Protein AF-A0A933JAB1-F1 (afdb_monomer)

Mean predicted aligned error: 6.45 Å

Radius of gyration: 11.72 Å; Cα contacts (8 Å, |Δi|>4): 50; chains: 1; bounding box: 28×19×27 Å

Nearest PDB structures (foldseek):
  1p59-assembly1_A  TM=8.890E-01  e=3.026E-03  Geobacillus stearothermophilus
  1orp-assembly1_A  TM=8.920E-01  e=1.006E-02  Geobacillus stearothermophilus
  2abk-assembly1_A  TM=8.163E-01  e=3.346E-02  Escherichia coli
  4uob-assembly1_A  TM=6.892E-01  e=2.598E-02  Deinococcus radiodurans R1 = ATCC 13939 = DSM 20539
  7rdt-assembly1_A  TM=8.001E-01  e=5.761E-01  Homo sapiens

Sequence (64 aa):
MTPRVGLTRETDPVKIEKDLMAHIEKKDWIWSAHALILHGSAVCRARAPLCGKCPLSALCPKKI

Secondary structure (DSSP, 8-state):
-HHHHTS-S--SHHHHHHHHHHHS-GGGHHHHHHHHHHHHHHTS-SSS--GGG-TTTTT-S---

pLDDT: m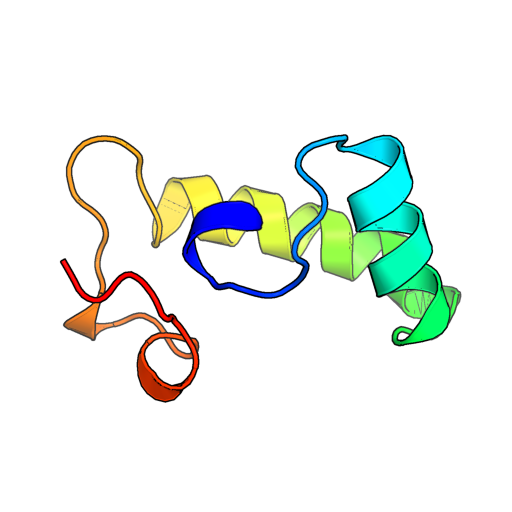ean 77.56, std 9.06, range [54.62, 88.19]

Structure (mmCIF, N/CA/C/O backbone):
data_AF-A0A933JAB1-F1
#
_entry.id   AF-A0A933JAB1-F1
#
loop_
_atom_site.group_PDB
_atom_site.id
_atom_site.type_symbol
_atom_site.label_atom_id
_atom_site.label_alt_id
_atom_site.label_comp_id
_atom_site.label_asym_id
_atom_site.label_entity_id
_atom_site.label_seq_id
_atom_site.pdbx_PDB_ins_code
_atom_site.Cartn_x
_atom_site.Cartn_y
_atom_site.Cartn_z
_atom_site.occupancy
_atom_site.B_iso_or_equiv
_atom_site.auth_seq_id
_atom_site.auth_comp_id
_atom_site.auth_asym_id
_atom_site.auth_atom_id
_atom_site.pdbx_PDB_model_num
ATOM 1 N N . MET A 1 1 ? -1.626 2.800 3.951 1.00 59.88 1 MET A N 1
ATOM 2 C CA . MET A 1 1 ? -2.023 1.388 3.755 1.00 59.88 1 MET A CA 1
ATOM 3 C C . MET A 1 1 ? -0.928 0.426 4.204 1.00 59.88 1 MET A C 1
ATOM 5 O O . MET A 1 1 ? -1.204 -0.442 5.015 1.00 59.88 1 MET A O 1
ATOM 9 N N . THR A 1 2 ? 0.309 0.608 3.754 1.00 58.25 2 THR A N 1
ATOM 10 C CA . THR A 1 2 ? 1.492 -0.211 4.082 1.00 58.25 2 THR A CA 1
ATOM 11 C C . THR A 1 2 ? 1.709 -0.512 5.574 1.00 58.25 2 THR A C 1
ATOM 13 O O . THR A 1 2 ? 1.752 -1.694 5.911 1.00 58.25 2 THR A O 1
ATOM 16 N N . PRO A 1 3 ? 1.674 0.465 6.503 1.00 59.84 3 PRO A N 1
ATOM 17 C CA . PRO A 1 3 ? 1.784 0.169 7.938 1.00 59.84 3 PRO A CA 1
ATOM 18 C C . PRO A 1 3 ? 0.545 -0.521 8.542 1.00 59.84 3 PRO A C 1
ATOM 20 O O . PRO A 1 3 ? 0.606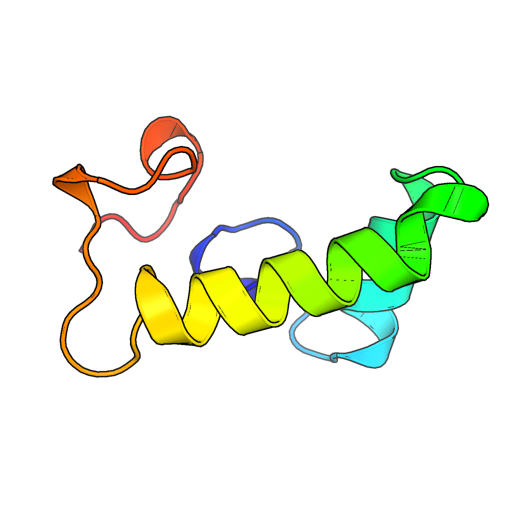 -1.031 9.655 1.00 59.84 3 PRO A O 1
ATOM 23 N N . ARG A 1 4 ? -0.605 -0.536 7.845 1.00 61.28 4 ARG A N 1
ATOM 24 C CA . ARG A 1 4 ? -1.812 -1.259 8.299 1.00 61.28 4 ARG A CA 1
ATOM 25 C C . ARG A 1 4 ? -1.776 -2.726 7.887 1.00 61.28 4 ARG A C 1
ATOM 27 O O . ARG A 1 4 ? -2.144 -3.573 8.689 1.00 61.28 4 ARG A O 1
ATOM 34 N N . VAL A 1 5 ? -1.319 -2.996 6.664 1.00 61.88 5 VAL A N 1
ATOM 35 C CA . VAL A 1 5 ? -1.253 -4.342 6.075 1.00 61.88 5 VAL A CA 1
ATOM 36 C C . VAL A 1 5 ? -0.046 -5.135 6.589 1.00 61.88 5 VAL A C 1
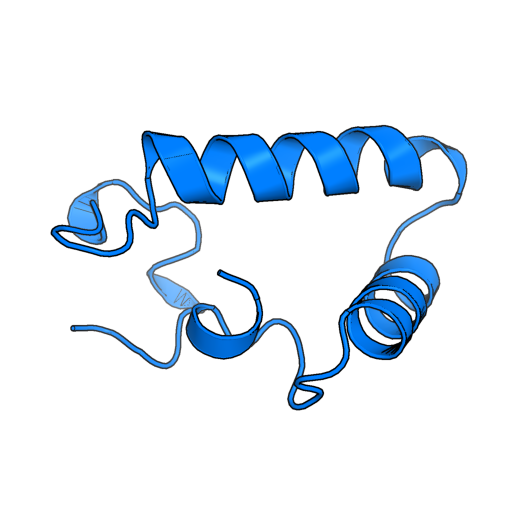ATOM 38 O O . VAL A 1 5 ? -0.008 -6.345 6.430 1.00 61.88 5 VAL A O 1
ATOM 41 N N . GLY A 1 6 ? 0.909 -4.486 7.265 1.00 63.12 6 GLY A N 1
ATOM 42 C CA . GLY A 1 6 ? 2.078 -5.169 7.827 1.00 63.12 6 GLY A CA 1
ATOM 43 C C . GLY A 1 6 ? 3.095 -5.601 6.772 1.00 63.12 6 GLY A C 1
ATOM 44 O O . GLY A 1 6 ? 3.929 -6.450 7.057 1.00 63.12 6 GLY A O 1
ATOM 45 N N . LEU A 1 7 ? 3.033 -5.008 5.572 1.00 66.12 7 LEU A N 1
ATOM 46 C CA . LEU A 1 7 ? 3.980 -5.257 4.478 1.00 66.12 7 LEU A CA 1
ATOM 47 C C . LEU A 1 7 ? 5.421 -4.899 4.864 1.00 66.12 7 LEU A C 1
ATOM 49 O O . LEU A 1 7 ? 6.355 -5.475 4.331 1.00 66.12 7 LEU A O 1
ATOM 53 N N . THR A 1 8 ? 5.593 -3.961 5.794 1.00 65.88 8 THR A N 1
ATOM 54 C CA . THR A 1 8 ? 6.881 -3.630 6.402 1.00 65.88 8 THR A CA 1
ATOM 55 C C . THR A 1 8 ? 6.648 -2.923 7.737 1.00 65.88 8 THR A C 1
ATOM 57 O O . THR A 1 8 ? 5.563 -2.388 7.999 1.00 65.88 8 THR A O 1
ATOM 60 N N . ARG A 1 9 ? 7.661 -2.962 8.608 1.00 66.56 9 ARG A N 1
ATOM 61 C CA . ARG A 1 9 ? 7.688 -2.231 9.886 1.00 66.56 9 ARG A CA 1
ATOM 62 C C . ARG A 1 9 ? 8.117 -0.777 9.706 1.00 66.56 9 ARG A C 1
ATOM 64 O O . ARG A 1 9 ? 7.954 0.020 10.627 1.00 66.56 9 ARG A O 1
ATOM 71 N N . GLU A 1 10 ? 8.646 -0.441 8.535 1.00 70.94 10 GLU A N 1
ATOM 72 C CA . GLU A 1 10 ? 9.067 0.911 8.212 1.00 70.94 10 GLU A CA 1
ATOM 73 C C . GLU A 1 10 ? 7.852 1.811 7.971 1.00 70.94 10 GLU A C 1
ATOM 75 O O . GLU A 1 10 ? 6.859 1.434 7.345 1.00 70.94 10 GLU A O 1
ATOM 80 N N . THR A 1 11 ? 7.928 3.028 8.495 1.00 65.12 11 THR A N 1
ATOM 81 C CA . THR A 1 11 ? 6.908 4.070 8.326 1.00 65.12 11 THR A CA 1
ATOM 82 C C . THR A 1 11 ? 7.291 5.089 7.257 1.00 65.12 11 THR A C 1
ATOM 84 O O . THR A 1 11 ? 6.426 5.825 6.784 1.00 65.12 11 THR A O 1
ATOM 87 N N . ASP A 1 12 ? 8.566 5.110 6.864 1.00 74.62 12 ASP A N 1
ATOM 88 C CA . ASP A 1 12 ? 9.103 5.986 5.828 1.00 74.62 12 ASP A CA 1
ATOM 89 C C . ASP A 1 12 ? 8.752 5.438 4.430 1.00 74.62 12 ASP A C 1
ATOM 91 O O . ASP A 1 12 ? 9.162 4.319 4.104 1.00 74.62 12 ASP A O 1
ATOM 95 N N . PRO A 1 13 ? 8.032 6.203 3.586 1.00 69.25 13 PRO A N 1
ATOM 96 C CA . PRO A 1 13 ? 7.676 5.803 2.224 1.00 69.25 13 PRO A CA 1
ATOM 97 C C . PRO A 1 13 ? 8.863 5.301 1.400 1.00 69.25 13 PRO A C 1
ATOM 99 O O . PRO A 1 13 ? 8.738 4.296 0.706 1.00 69.25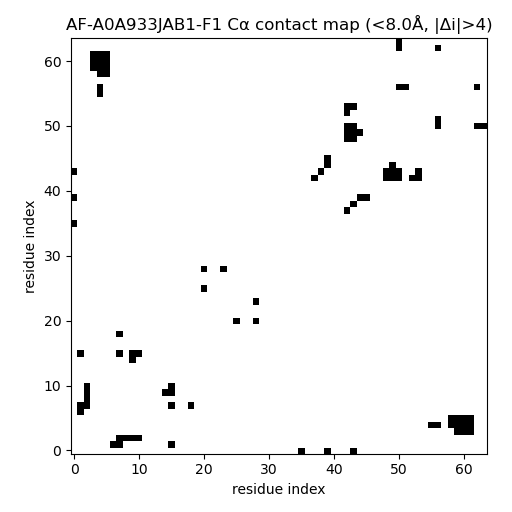 13 PRO A O 1
ATOM 102 N N . VAL A 1 14 ? 10.028 5.944 1.524 1.00 76.19 14 VAL A N 1
ATOM 103 C CA . VAL A 1 14 ? 11.223 5.600 0.743 1.00 76.19 14 VAL A CA 1
ATOM 104 C C . VAL A 1 14 ? 11.784 4.250 1.178 1.00 76.19 14 VAL A C 1
ATOM 106 O O . VAL A 1 14 ? 12.238 3.456 0.353 1.00 76.19 14 VAL A O 1
ATOM 109 N N . LYS A 1 15 ? 11.754 3.964 2.482 1.00 78.69 15 LYS A N 1
ATOM 110 C CA . LYS A 1 15 ? 12.194 2.667 3.002 1.00 78.69 15 LYS A CA 1
ATOM 111 C C . LYS A 1 15 ? 11.207 1.561 2.661 1.00 78.69 15 LYS A C 1
ATOM 113 O O . LYS A 1 15 ? 11.641 0.488 2.267 1.00 78.69 15 LYS A O 1
ATOM 118 N N . ILE A 1 16 ? 9.908 1.844 2.753 1.00 76.62 16 ILE A N 1
ATOM 119 C CA . ILE A 1 16 ? 8.841 0.924 2.352 1.00 76.62 16 ILE A CA 1
ATOM 120 C C . ILE A 1 16 ? 9.003 0.528 0.881 1.00 76.62 16 ILE A C 1
ATOM 122 O O . ILE A 1 16 ? 8.920 -0.653 0.551 1.00 76.62 16 ILE A O 1
ATOM 126 N N . GLU A 1 17 ? 9.250 1.501 0.000 1.00 75.38 17 GLU A N 1
ATOM 127 C CA . GLU A 1 17 ? 9.518 1.231 -1.411 1.00 75.38 17 GLU A CA 1
ATOM 128 C C . GLU A 1 17 ? 10.774 0.386 -1.582 1.00 75.38 17 GLU A C 1
ATOM 130 O O . GLU A 1 17 ? 10.727 -0.592 -2.315 1.00 75.38 17 GLU A O 1
ATOM 135 N N . LYS A 1 18 ? 11.877 0.692 -0.888 1.00 79.38 18 LYS A N 1
ATOM 136 C CA . LYS A 1 18 ? 13.101 -0.127 -0.953 1.00 79.38 18 LYS A CA 1
ATOM 137 C C . LYS A 1 18 ? 12.883 -1.573 -0.513 1.00 79.38 18 LYS A C 1
ATOM 139 O O . LYS A 1 18 ? 13.401 -2.472 -1.168 1.00 79.38 18 LYS A O 1
ATOM 144 N N . ASP A 1 19 ? 12.106 -1.784 0.542 1.00 80.38 19 ASP A N 1
ATOM 145 C CA . ASP A 1 19 ? 11.746 -3.115 1.037 1.00 80.38 19 ASP A CA 1
ATOM 146 C C . ASP A 1 19 ? 10.921 -3.872 -0.014 1.00 80.38 19 ASP A C 1
ATOM 148 O O . ASP A 1 19 ? 11.237 -4.999 -0.387 1.00 80.38 19 ASP A O 1
ATOM 152 N N . LEU A 1 20 ? 9.911 -3.214 -0.595 1.00 76.75 20 LEU A N 1
ATOM 153 C CA . LEU A 1 20 ? 9.123 -3.794 -1.683 1.00 76.75 20 LEU A CA 1
ATOM 154 C C . LEU A 1 20 ? 9.974 -4.079 -2.922 1.00 76.75 20 LEU A C 1
ATOM 156 O O . LEU A 1 20 ? 9.821 -5.127 -3.537 1.00 76.75 20 LEU A O 1
ATOM 160 N N . MET A 1 21 ? 10.883 -3.176 -3.279 1.00 79.38 21 MET A N 1
ATOM 161 C CA . MET A 1 21 ? 11.785 -3.322 -4.421 1.00 79.38 21 MET A CA 1
ATOM 162 C C . MET A 1 21 ? 12.751 -4.502 -4.259 1.00 79.38 21 MET A C 1
ATOM 164 O O . MET A 1 21 ? 13.194 -5.050 -5.265 1.00 79.38 21 MET A O 1
ATOM 168 N N . ALA A 1 22 ? 13.063 -4.914 -3.025 1.00 82.00 22 ALA A N 1
ATOM 169 C CA . ALA A 1 22 ? 13.847 -6.118 -2.753 1.00 82.00 22 ALA A CA 1
ATOM 170 C C . ALA A 1 22 ? 13.041 -7.415 -2.963 1.00 82.00 22 ALA A C 1
ATOM 172 O O . ALA A 1 22 ? 13.623 -8.455 -3.268 1.00 82.00 22 ALA A O 1
ATOM 173 N N . HIS A 1 23 ? 11.713 -7.356 -2.830 1.00 79.56 23 HIS A N 1
ATOM 174 C CA . HIS A 1 23 ? 10.811 -8.506 -2.963 1.00 79.56 23 HIS A CA 1
ATOM 175 C C . HIS A 1 23 ? 10.058 -8.568 -4.303 1.00 79.56 23 HIS A C 1
ATOM 177 O O . HIS A 1 23 ? 9.475 -9.602 -4.623 1.00 79.56 23 HIS A O 1
ATOM 183 N N . ILE A 1 24 ? 10.056 -7.483 -5.083 1.00 78.81 24 ILE A N 1
ATOM 184 C CA . ILE A 1 24 ? 9.300 -7.330 -6.332 1.00 78.81 24 ILE A CA 1
ATOM 185 C C . ILE A 1 24 ? 10.271 -7.095 -7.492 1.00 78.81 24 ILE A C 1
ATOM 187 O O . ILE A 1 24 ? 11.171 -6.257 -7.409 1.00 78.81 24 ILE A O 1
ATOM 191 N N . GLU A 1 25 ? 10.068 -7.799 -8.608 1.00 82.56 25 GLU A N 1
ATOM 192 C CA . GLU A 1 25 ? 10.875 -7.615 -9.816 1.00 82.56 25 GLU A CA 1
ATOM 193 C C . GLU A 1 25 ? 10.766 -6.179 -10.361 1.00 82.56 25 GLU A C 1
ATOM 195 O O . GLU A 1 25 ? 9.694 -5.574 -10.364 1.00 82.56 25 GLU A O 1
ATOM 200 N N . LYS A 1 26 ? 11.869 -5.635 -10.897 1.00 81.06 26 LYS A N 1
ATOM 201 C CA . LYS A 1 26 ? 11.947 -4.247 -11.407 1.00 81.06 26 LYS A CA 1
ATOM 202 C C . LYS A 1 26 ? 10.833 -3.856 -12.379 1.00 81.06 26 LYS A C 1
ATOM 204 O O . LYS A 1 26 ? 10.391 -2.710 -12.373 1.00 81.06 26 LYS A O 1
ATOM 209 N N . LYS A 1 27 ? 10.387 -4.796 -13.216 1.00 85.06 27 LYS A N 1
ATOM 210 C CA . LYS A 1 27 ? 9.316 -4.574 -14.201 1.00 85.06 27 LYS A CA 1
ATOM 211 C C . LYS A 1 27 ? 7.969 -4.234 -13.547 1.00 85.06 27 LYS A C 1
ATOM 213 O O . LYS A 1 27 ? 7.176 -3.505 -14.134 1.00 85.06 27 LYS A O 1
ATOM 218 N N . ASP A 1 28 ? 7.748 -4.700 -12.320 1.00 84.06 28 ASP A N 1
ATOM 219 C CA . ASP A 1 28 ? 6.469 -4.592 -11.622 1.00 84.06 28 ASP A CA 1
ATOM 220 C C . ASP A 1 28 ? 6.464 -3.475 -10.574 1.00 84.06 28 ASP A C 1
ATOM 222 O O . ASP A 1 28 ? 5.454 -3.270 -9.905 1.00 84.06 28 ASP A O 1
ATOM 226 N N . TRP A 1 29 ? 7.548 -2.704 -10.431 1.00 84.38 29 TRP A N 1
ATOM 227 C CA . TRP A 1 29 ? 7.633 -1.617 -9.445 1.00 84.38 29 TRP A CA 1
ATOM 228 C C . TRP A 1 29 ? 6.546 -0.560 -9.651 1.00 84.38 29 TRP A C 1
ATOM 230 O O . TRP A 1 29 ? 5.818 -0.215 -8.719 1.00 84.38 29 TRP A O 1
ATOM 240 N N . ILE A 1 30 ? 6.382 -0.099 -10.892 1.00 84.12 30 ILE A N 1
ATOM 241 C CA . ILE A 1 30 ? 5.371 0.904 -11.249 1.00 84.12 30 ILE A CA 1
ATOM 242 C C . ILE A 1 30 ? 3.966 0.349 -11.008 1.00 84.12 30 ILE A C 1
ATOM 244 O O . ILE A 1 30 ? 3.111 1.029 -10.440 1.00 84.12 30 ILE A O 1
ATOM 248 N N . TRP A 1 31 ? 3.726 -0.896 -11.419 1.00 87.00 31 TRP A N 1
ATOM 249 C CA . TRP A 1 31 ? 2.442 -1.563 -11.221 1.00 87.00 31 TRP A CA 1
ATOM 250 C C . TRP A 1 31 ? 2.113 -1.741 -9.743 1.00 87.00 31 TRP A C 1
ATOM 252 O O . TRP A 1 31 ? 0.988 -1.473 -9.327 1.00 87.00 31 TRP A O 1
ATOM 262 N N . SER A 1 32 ? 3.102 -2.118 -8.939 1.00 84.44 32 SER A N 1
ATOM 263 C CA . SER A 1 32 ? 2.956 -2.314 -7.500 1.00 84.44 32 SER A CA 1
ATOM 264 C C . SER A 1 32 ? 2.620 -1.005 -6.795 1.00 84.44 32 SER A C 1
ATOM 266 O O . SER A 1 32 ? 1.684 -0.969 -5.999 1.00 84.44 32 SER A O 1
ATOM 268 N N . ALA A 1 33 ? 3.294 0.096 -7.140 1.00 82.69 33 ALA A N 1
ATOM 269 C CA . ALA A 1 33 ? 2.979 1.418 -6.600 1.00 82.69 33 ALA A CA 1
ATOM 270 C C . ALA A 1 33 ? 1.534 1.843 -6.927 1.00 82.69 33 ALA A C 1
ATOM 272 O O . ALA A 1 33 ? 0.774 2.211 -6.026 1.00 82.69 33 ALA A O 1
ATOM 273 N N . HIS A 1 34 ? 1.111 1.716 -8.191 1.00 87.38 34 HIS A N 1
ATOM 274 C CA . HIS A 1 34 ? -0.268 2.015 -8.591 1.00 87.38 34 HIS A CA 1
ATOM 275 C C . HIS A 1 34 ? -1.284 1.110 -7.887 1.00 87.38 34 HIS A C 1
ATOM 277 O O . HIS A 1 34 ? -2.300 1.599 -7.388 1.00 87.38 34 HIS A O 1
ATOM 283 N N . ALA A 1 35 ? -1.004 -0.192 -7.789 1.00 86.00 35 ALA A N 1
ATOM 284 C CA . ALA A 1 35 ? -1.857 -1.147 -7.095 1.00 86.00 35 ALA A CA 1
ATOM 285 C C . ALA A 1 35 ? -2.016 -0.788 -5.612 1.00 86.00 35 ALA A C 1
ATOM 287 O O . ALA A 1 35 ? -3.127 -0.851 -5.085 1.00 86.00 35 ALA A O 1
ATOM 288 N N . LEU A 1 36 ? -0.945 -0.347 -4.942 1.00 81.62 36 LEU A N 1
ATOM 289 C CA . LEU A 1 36 ? -1.008 0.084 -3.547 1.00 81.62 36 LEU A CA 1
ATOM 290 C C . LEU A 1 36 ? -1.878 1.336 -3.365 1.00 81.62 36 LEU A C 1
ATOM 292 O O . LEU A 1 36 ? -2.671 1.404 -2.423 1.00 81.62 36 LEU A O 1
ATOM 296 N N . ILE A 1 37 ? -1.751 2.315 -4.264 1.00 85.12 37 ILE A N 1
ATOM 297 C CA . ILE A 1 37 ? -2.553 3.546 -4.238 1.00 85.12 37 ILE A CA 1
ATOM 298 C C . ILE A 1 37 ? -4.033 3.221 -4.470 1.00 85.12 37 ILE A C 1
ATOM 300 O O . ILE A 1 37 ? -4.884 3.625 -3.672 1.00 85.12 37 ILE A O 1
ATOM 304 N N . LEU A 1 38 ? -4.334 2.447 -5.517 1.00 86.94 38 LEU A N 1
ATOM 305 C CA . LEU A 1 38 ? -5.693 2.016 -5.853 1.00 86.94 38 LEU A CA 1
ATOM 306 C C . LEU A 1 38 ? -6.312 1.190 -4.727 1.00 86.94 38 LEU A C 1
ATOM 308 O O . LEU A 1 38 ? -7.457 1.419 -4.347 1.00 86.94 38 LEU A O 1
ATOM 312 N N . HIS A 1 39 ? -5.561 0.265 -4.134 1.00 86.44 39 HIS A N 1
ATOM 313 C CA . HIS A 1 39 ? -6.052 -0.514 -3.006 1.00 86.44 39 HIS A CA 1
ATOM 314 C C . HIS A 1 39 ? -6.310 0.378 -1.784 1.00 86.44 39 HIS A C 1
ATOM 316 O O . HIS A 1 39 ? -7.316 0.201 -1.097 1.00 86.44 39 HIS A O 1
ATOM 322 N N . GLY A 1 40 ? -5.448 1.362 -1.519 1.00 83.62 40 GLY A N 1
ATOM 323 C CA . GLY A 1 40 ? -5.617 2.314 -0.422 1.00 83.62 40 GLY A CA 1
ATOM 324 C C . GLY A 1 40 ? -6.882 3.167 -0.549 1.00 83.62 40 GLY A C 1
ATOM 325 O O . GLY A 1 40 ? -7.567 3.394 0.449 1.00 83.62 40 GLY A O 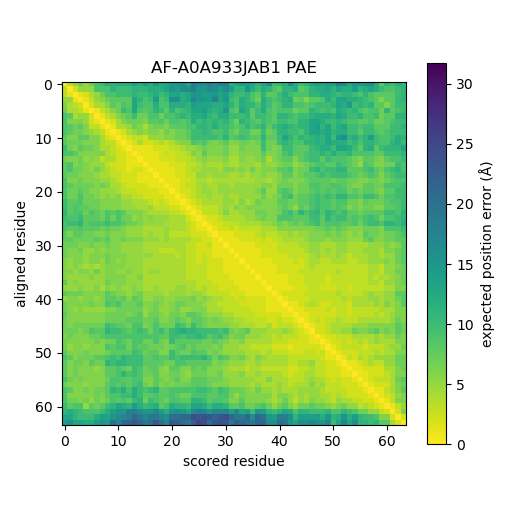1
ATOM 326 N N . SER A 1 41 ? -7.222 3.607 -1.762 1.00 86.81 41 SER A N 1
ATOM 327 C CA . SER A 1 41 ? -8.404 4.439 -2.018 1.00 86.81 41 SER A CA 1
ATOM 328 C C . SER A 1 41 ? -9.689 3.630 -2.231 1.00 86.81 41 SER A C 1
ATOM 330 O O . SER A 1 41 ? -10.762 4.066 -1.812 1.00 86.81 41 SER A O 1
ATOM 332 N N . ALA A 1 42 ? -9.61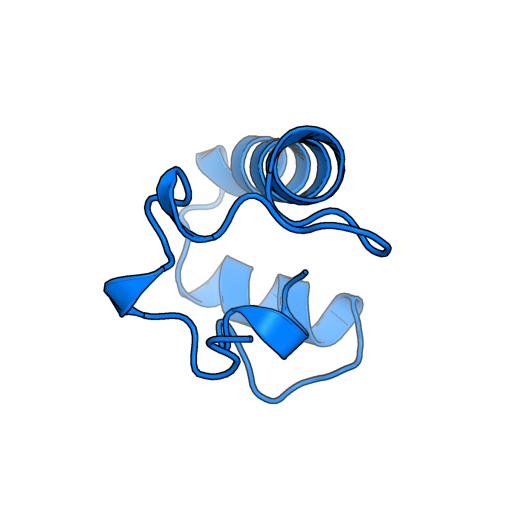2 2.437 -2.824 1.00 88.06 42 ALA A N 1
ATOM 333 C CA . ALA A 1 42 ? -10.783 1.615 -3.123 1.00 88.06 42 ALA A CA 1
ATOM 334 C C . ALA A 1 42 ? -11.171 0.679 -1.967 1.00 88.06 42 ALA A C 1
ATOM 336 O O . ALA A 1 42 ? -12.364 0.544 -1.676 1.00 88.06 42 ALA A O 1
ATOM 337 N N . VAL A 1 43 ? -10.190 0.076 -1.282 1.00 8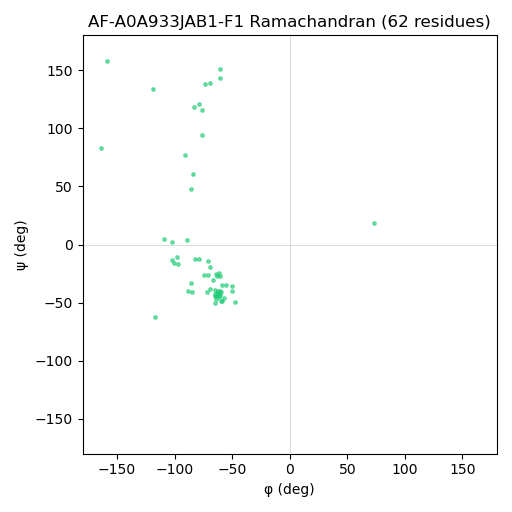8.19 43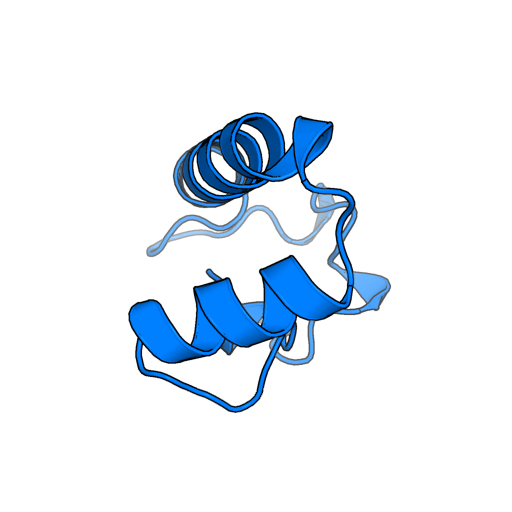 VAL A N 1
ATOM 338 C CA . VAL A 1 43 ? -10.390 -1.001 -0.292 1.00 88.19 43 VAL A CA 1
ATOM 339 C C . VAL A 1 43 ? -9.949 -0.576 1.111 1.00 88.19 43 VAL A C 1
ATOM 341 O O . VAL A 1 43 ? -10.783 -0.488 2.009 1.00 88.19 43 VAL A O 1
ATOM 344 N N . CYS A 1 44 ? -8.670 -0.263 1.329 1.00 87.12 44 CYS A N 1
ATOM 345 C CA . CYS A 1 44 ? -8.097 0.061 2.645 1.00 87.12 44 CYS A CA 1
ATOM 346 C C . CYS A 1 44 ? -8.261 1.552 3.013 1.00 87.12 44 CYS A C 1
ATOM 348 O O . CYS A 1 44 ? -7.315 2.222 3.442 1.00 87.12 44 CYS A O 1
ATOM 350 N N . ARG A 1 45 ? -9.480 2.079 2.838 1.00 84.19 45 ARG A N 1
ATOM 351 C CA . ARG A 1 45 ? -9.808 3.498 3.043 1.00 84.19 45 ARG A CA 1
ATOM 352 C C . ARG A 1 45 ? -9.551 3.945 4.482 1.00 84.19 45 ARG A C 1
ATOM 354 O O . ARG A 1 45 ? -9.680 3.175 5.433 1.00 84.19 45 ARG A O 1
ATOM 361 N N . ALA A 1 46 ? -9.237 5.230 4.661 1.00 79.12 46 ALA A N 1
ATOM 362 C CA . ALA A 1 46 ? -8.901 5.786 5.973 1.00 79.12 46 ALA A CA 1
ATOM 363 C C . ALA A 1 46 ? -10.056 5.705 6.989 1.00 79.12 46 ALA A C 1
ATOM 365 O O . ALA A 1 46 ? -9.797 5.333 8.132 1.00 79.12 46 ALA A O 1
ATOM 366 N N . ARG A 1 47 ? -11.291 6.029 6.567 1.00 78.75 47 ARG A N 1
ATOM 367 C CA . ARG A 1 47 ? -12.480 6.145 7.437 1.00 78.75 47 ARG A CA 1
ATOM 368 C C . ARG A 1 47 ? -13.385 4.901 7.492 1.00 78.75 47 ARG A C 1
ATOM 370 O O . ARG A 1 47 ? -14.187 4.813 8.407 1.00 78.75 47 ARG A O 1
ATOM 377 N N . ALA A 1 48 ? -13.265 3.960 6.554 1.00 82.44 48 ALA A N 1
ATOM 378 C CA . ALA A 1 48 ? -14.055 2.721 6.528 1.00 82.44 48 ALA A CA 1
ATOM 379 C C . ALA A 1 48 ? -13.400 1.697 5.579 1.00 82.44 48 ALA A C 1
ATOM 381 O O . ALA A 1 48 ? -13.748 1.651 4.393 1.00 82.44 48 ALA A O 1
ATOM 382 N N . PRO A 1 49 ? -12.387 0.941 6.035 1.00 86.69 49 PRO A N 1
ATOM 383 C CA . PRO A 1 49 ? -11.743 -0.054 5.192 1.00 86.69 49 PRO A CA 1
ATOM 384 C C . PRO A 1 49 ? -12.689 -1.232 4.922 1.00 86.69 49 PRO A C 1
ATOM 386 O O . PRO A 1 49 ? -13.372 -1.726 5.814 1.00 86.69 49 PRO A O 1
ATOM 389 N N . LEU A 1 50 ? -12.702 -1.725 3.686 1.00 86.88 50 LEU A N 1
ATOM 390 C CA . LEU A 1 50 ? -13.478 -2.898 3.280 1.00 86.88 50 LEU A CA 1
ATOM 391 C C . LEU A 1 50 ? -12.706 -4.191 3.588 1.00 86.88 50 LEU A C 1
ATOM 393 O O . LEU A 1 50 ? -12.397 -4.968 2.684 1.00 86.88 50 LEU A O 1
ATOM 397 N N . CYS A 1 51 ? -12.386 -4.427 4.866 1.00 84.12 51 CYS A N 1
ATOM 398 C CA . CYS A 1 51 ? -11.587 -5.575 5.318 1.00 84.12 51 CYS A CA 1
ATOM 399 C C . CYS A 1 51 ? -12.171 -6.928 4.868 1.00 84.12 51 CYS A C 1
ATOM 401 O O . CYS A 1 51 ? -11.414 -7.828 4.514 1.00 84.12 51 CYS A O 1
ATOM 403 N N . GLY A 1 52 ? -13.502 -7.064 4.799 1.00 83.62 52 GLY A N 1
ATOM 404 C CA . GLY A 1 52 ? -14.173 -8.293 4.344 1.00 83.62 52 GLY A CA 1
ATOM 405 C C . GLY A 1 52 ? -14.016 -8.602 2.849 1.00 83.62 52 GLY A C 1
ATOM 406 O O . GLY A 1 52 ? -14.194 -9.744 2.443 1.00 83.62 52 GLY A O 1
ATOM 407 N N . LYS A 1 53 ? -13.656 -7.607 2.027 1.00 84.00 53 LYS A N 1
ATOM 408 C CA . LYS A 1 53 ? -13.355 -7.774 0.592 1.00 84.00 53 LYS A CA 1
ATOM 409 C C . LYS A 1 53 ? -11.864 -7.611 0.289 1.00 84.00 53 LYS A C 1
ATOM 411 O O . LYS A 1 53 ? -11.469 -7.582 -0.873 1.00 84.00 53 LYS A O 1
ATOM 416 N N . CYS A 1 54 ? -11.036 -7.451 1.320 1.00 85.88 54 CYS A N 1
ATOM 417 C CA . CYS A 1 54 ? -9.614 -7.221 1.154 1.00 85.88 54 CYS A CA 1
ATOM 418 C C . CYS A 1 54 ? -8.885 -8.562 0.955 1.00 85.88 54 CYS A C 1
ATOM 420 O O . CYS A 1 54 ? -8.871 -9.371 1.884 1.00 85.88 54 CYS A O 1
ATOM 422 N N . PRO A 1 55 ? -8.218 -8.798 -0.191 1.00 81.62 55 PRO A N 1
ATOM 423 C CA . PRO A 1 55 ? -7.425 -10.015 -0.401 1.00 81.62 55 PRO A CA 1
ATOM 424 C C . PRO A 1 55 ? -6.264 -10.147 0.596 1.00 81.62 55 PRO A C 1
ATOM 426 O O . PRO A 1 55 ? -5.835 -11.250 0.912 1.00 81.62 55 PRO A O 1
ATOM 429 N N . LEU A 1 56 ? -5.786 -9.026 1.145 1.00 78.94 56 LEU A N 1
ATOM 430 C CA . LEU A 1 56 ? -4.711 -8.984 2.138 1.00 78.94 56 LEU A CA 1
ATOM 431 C C . LEU A 1 56 ? -5.231 -9.084 3.581 1.00 78.94 56 LEU A C 1
ATOM 433 O O . LEU A 1 56 ? -4.444 -9.005 4.517 1.00 78.94 56 LEU A O 1
ATOM 437 N N . SER A 1 57 ? -6.541 -9.273 3.791 1.00 82.38 57 SER A N 1
ATOM 438 C CA . SER A 1 57 ? -7.160 -9.329 5.126 1.00 82.38 57 SER A CA 1
ATOM 439 C C . SER A 1 57 ? -6.585 -10.443 6.003 1.00 82.38 57 SER A C 1
ATOM 441 O O . SER A 1 57 ? -6.410 -10.264 7.207 1.00 82.38 57 SER A O 1
ATOM 443 N N . ALA A 1 58 ? -6.231 -11.581 5.401 1.00 76.75 58 ALA A N 1
ATOM 444 C CA . 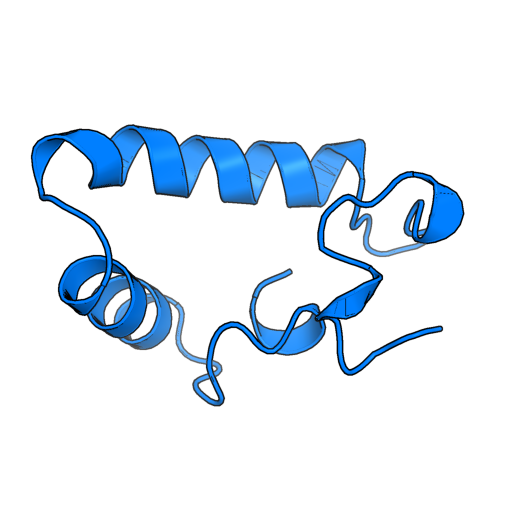ALA A 1 58 ? -5.617 -12.699 6.113 1.00 76.75 58 ALA A CA 1
ATOM 445 C C . ALA A 1 58 ? -4.207 -12.377 6.639 1.00 76.75 58 ALA A C 1
ATOM 447 O O . ALA A 1 58 ? -3.824 -12.892 7.685 1.00 76.75 58 ALA A O 1
ATOM 448 N N . LEU A 1 59 ? -3.469 -11.510 5.941 1.00 74.19 59 LEU A N 1
ATOM 449 C CA . LEU A 1 59 ? -2.094 -11.118 6.272 1.00 74.19 59 LEU A CA 1
ATOM 450 C C . LEU A 1 59 ? -2.026 -9.787 7.039 1.00 74.19 59 LEU A C 1
ATOM 452 O O . LEU A 1 59 ? -0.976 -9.426 7.558 1.00 74.19 59 LEU A O 1
ATOM 456 N N . CYS A 1 60 ? -3.139 -9.054 7.117 1.00 77.62 60 CYS A N 1
ATOM 457 C CA . CYS A 1 60 ? -3.209 -7.733 7.726 1.00 77.62 60 CYS A CA 1
ATOM 458 C C . CYS A 1 60 ? -3.208 -7.841 9.265 1.00 77.62 60 CYS A C 1
ATOM 460 O O . CYS A 1 60 ? -4.184 -8.337 9.834 1.00 77.62 60 CYS A O 1
ATOM 462 N N . PRO A 1 61 ? -2.176 -7.334 9.971 1.00 69.69 61 PRO A N 1
ATOM 463 C CA . PRO A 1 61 ? -2.106 -7.384 11.431 1.00 69.69 61 PRO A CA 1
ATOM 464 C C . PRO A 1 61 ? -3.122 -6.446 12.093 1.00 69.69 61 PRO A C 1
ATOM 466 O O . PRO A 1 61 ? -3.564 -6.700 13.210 1.00 69.69 61 PRO A O 1
ATOM 469 N N . LYS A 1 62 ? -3.539 -5.373 11.407 1.00 65.25 62 LYS A N 1
ATOM 470 C CA . LYS A 1 62 ? -4.665 -4.536 11.836 1.00 65.25 62 LYS A CA 1
ATOM 471 C C . LYS A 1 62 ? -5.959 -5.051 11.214 1.00 65.25 62 LYS A C 1
ATOM 473 O O . LYS A 1 62 ? -6.457 -4.470 10.250 1.00 65.25 62 LYS A O 1
ATOM 478 N N . LYS A 1 63 ? -6.500 -6.137 11.770 1.00 58.47 63 LYS A N 1
ATOM 479 C CA . LYS A 1 63 ? -7.927 -6.451 11.631 1.00 58.47 63 LYS A CA 1
ATOM 480 C C . LYS A 1 63 ? -8.683 -5.524 12.582 1.00 58.47 63 LYS A C 1
ATOM 482 O O . LYS A 1 63 ? -8.737 -5.782 13.779 1.00 58.47 63 LYS A O 1
ATOM 487 N N . ILE A 1 64 ? -9.140 -4.393 12.053 1.00 54.62 64 ILE A N 1
ATOM 488 C CA . ILE A 1 64 ? -10.184 -3.572 12.680 1.00 54.62 64 ILE A CA 1
ATOM 489 C C . ILE A 1 64 ? -11.504 -4.024 12.075 1.00 54.62 64 ILE A C 1
ATOM 491 O O . ILE A 1 64 ? -11.523 -4.185 10.828 1.00 54.62 64 ILE A O 1
#

Solvent-accessible surface area (backbone atoms only — not comparable to full-atom values): 3892 Å² total; per-residue (Å²): 91,56,70,47,43,54,82,43,92,54,86,50,69,70,56,41,48,51,55,47,56,76,78,43,61,80,89,47,49,67,56,49,54,52,49,52,52,50,39,28,69,74,34,52,26,94,91,68,50,42,50,93,76,37,90,57,45,89,66,21,77,63,78,120

Foldseek 3Di:
DCCQLCLDPDPDPVVSLVSVPVVDPPVCSVVVVVVVVCCDVPAVDPPDHVLVPDPSNVRGPPPD